Protein AF-A0A0K2REC2-F1 (afdb_monomer)

Radius of gyration: 16.27 Å; Cα contac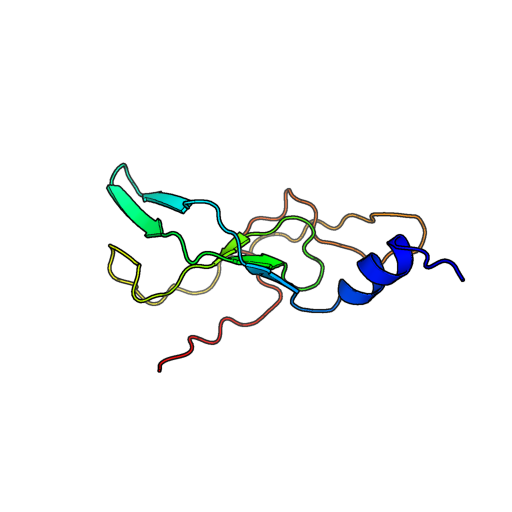ts (8 Å, |Δi|>4): 150; chains: 1; bounding box: 37×41×44 Å

Secondary structure (DSSP, 8-state):
----HHHHHHHTTTS-EEEEE-S-EEEEETTEEEEEES-EEEEE-TTBSS-EEE--GGGBSS------SPP-PPP-EEESSTTPPEEEPTTS-TT--SS-------

Nearest PDB structures (foldseek):
  3djm-assembly5_E  TM=7.168E-01  e=4.831E-01  Cereibacter sphaeroides 2.4.1

Structure (mmCIF, N/CA/C/O backbone):
data_AF-A0A0K2REC2-F1
#
_entry.id   AF-A0A0K2REC2-F1
#
loop_
_atom_site.group_PDB
_atom_site.id
_atom_site.type_symbol
_atom_site.label_atom_id
_atom_site.label_alt_id
_atom_site.label_comp_id
_atom_site.label_asym_id
_atom_site.label_entity_id
_atom_site.label_seq_id
_atom_site.pdbx_PDB_ins_code
_atom_site.Cartn_x
_atom_site.Cartn_y
_atom_site.Cartn_z
_atom_site.occupancy
_atom_site.B_iso_or_equiv
_atom_site.auth_seq_id
_atom_site.auth_comp_id
_atom_site.auth_asym_id
_atom_site.auth_atom_id
_atom_site.pdbx_PDB_model_num
ATOM 1 N N . MET A 1 1 ? 17.083 21.343 -19.011 1.00 80.94 1 MET A N 1
ATOM 2 C CA . MET A 1 1 ? 17.291 19.907 -18.715 1.00 80.94 1 MET A CA 1
ATOM 3 C C . MET A 1 1 ? 15.923 19.258 -18.576 1.00 80.94 1 MET A C 1
ATOM 5 O O . MET A 1 1 ? 15.055 19.882 -17.981 1.00 80.94 1 MET A O 1
ATOM 9 N N . ALA A 1 2 ? 15.705 18.076 -19.154 1.00 92.06 2 ALA A N 1
ATOM 10 C CA . ALA A 1 2 ? 14.431 17.360 -19.072 1.00 92.06 2 ALA A CA 1
ATOM 11 C C . ALA A 1 2 ? 14.667 15.935 -18.558 1.00 92.06 2 ALA A C 1
ATOM 13 O O . ALA A 1 2 ? 15.634 15.290 -18.961 1.00 92.06 2 ALA A O 1
ATOM 14 N N . THR A 1 3 ? 13.781 15.451 -17.687 1.00 95.38 3 THR A N 1
ATOM 15 C CA . THR A 1 3 ? 13.856 14.105 -17.104 1.00 95.38 3 THR A CA 1
ATOM 16 C C . THR A 1 3 ? 12.813 13.205 -17.749 1.00 95.38 3 THR A C 1
ATOM 18 O O . THR A 1 3 ? 11.627 13.532 -17.779 1.00 95.38 3 THR A O 1
ATOM 21 N N . LYS A 1 4 ? 13.232 12.033 -18.235 1.00 91.69 4 LYS A N 1
ATOM 22 C CA . LYS A 1 4 ? 12.305 11.023 -18.752 1.00 91.69 4 LYS A CA 1
ATOM 23 C C . LYS A 1 4 ? 11.676 10.255 -17.585 1.00 91.69 4 LYS A C 1
ATOM 25 O O . LYS A 1 4 ? 12.289 9.330 -17.054 1.00 91.69 4 LYS A O 1
ATOM 30 N N . LEU A 1 5 ? 10.441 10.606 -17.214 1.00 89.25 5 LEU A N 1
ATOM 31 C CA . LEU A 1 5 ? 9.728 10.006 -16.072 1.00 89.25 5 LEU A CA 1
ATOM 32 C C . LEU A 1 5 ? 9.630 8.477 -16.137 1.00 89.25 5 LEU A C 1
ATOM 34 O O . LEU A 1 5 ? 9.723 7.822 -15.106 1.00 89.25 5 LEU A O 1
ATOM 38 N N . SER A 1 6 ? 9.519 7.887 -17.333 1.00 85.44 6 SER A N 1
ATOM 39 C CA . SER A 1 6 ? 9.473 6.425 -17.469 1.00 85.44 6 SER A CA 1
ATOM 40 C C . SER A 1 6 ? 10.730 5.740 -16.924 1.00 85.44 6 SER A C 1
ATOM 42 O O . SER A 1 6 ? 10.636 4.637 -16.404 1.00 85.44 6 SER A O 1
ATOM 44 N N . GLY A 1 7 ? 11.902 6.377 -17.043 1.00 88.12 7 GLY A N 1
ATOM 45 C CA . GLY A 1 7 ? 13.156 5.848 -16.504 1.00 88.12 7 GLY A CA 1
ATOM 46 C C . GLY A 1 7 ? 13.187 5.896 -14.979 1.00 88.12 7 GLY A C 1
ATOM 47 O O . GLY A 1 7 ? 13.579 4.921 -14.353 1.00 88.12 7 GLY A O 1
ATOM 48 N N . VAL A 1 8 ? 12.695 6.990 -14.389 1.00 89.62 8 VAL A N 1
ATOM 49 C CA . VAL A 1 8 ? 12.563 7.137 -12.929 1.00 89.62 8 VAL A CA 1
ATOM 50 C C . VAL A 1 8 ? 11.597 6.093 -12.371 1.00 89.62 8 VAL A C 1
ATOM 52 O O . VAL A 1 8 ? 11.930 5.371 -11.437 1.00 89.62 8 VAL A O 1
ATOM 55 N N . ILE A 1 9 ? 10.419 5.965 -12.988 1.00 85.75 9 ILE A N 1
ATOM 56 C CA . ILE A 1 9 ? 9.393 5.013 -12.559 1.00 85.75 9 ILE A CA 1
ATOM 57 C C . ILE A 1 9 ? 9.935 3.586 -12.652 1.00 85.75 9 ILE A C 1
ATOM 59 O O . ILE A 1 9 ? 9.924 2.885 -11.651 1.00 85.75 9 ILE A O 1
ATOM 63 N N . LEU A 1 10 ? 10.475 3.167 -13.802 1.00 84.94 10 LEU A N 1
ATOM 64 C CA . LEU A 1 10 ? 11.018 1.813 -13.964 1.00 84.94 10 LEU A CA 1
ATOM 65 C C . LEU A 1 10 ? 12.226 1.539 -13.056 1.00 84.94 10 LEU A C 1
ATOM 67 O O . LEU A 1 10 ? 12.391 0.408 -12.609 1.00 84.94 10 LEU A O 1
ATOM 71 N N . GLY A 1 11 ? 13.044 2.551 -12.759 1.00 87.44 11 GLY A N 1
ATOM 72 C CA . GLY A 1 11 ? 14.201 2.419 -11.871 1.00 87.44 11 GLY A CA 1
ATOM 73 C C . GLY A 1 11 ? 13.835 2.029 -10.437 1.00 87.44 11 GLY A C 1
ATOM 74 O O . GLY A 1 11 ? 14.607 1.335 -9.791 1.00 87.44 11 GLY A O 1
ATOM 75 N N . THR A 1 12 ? 12.639 2.398 -9.973 1.00 89.69 12 THR A N 1
ATOM 76 C CA . THR A 1 12 ? 12.162 2.114 -8.605 1.00 89.69 12 THR A CA 1
ATOM 77 C C . THR A 1 12 ? 11.367 0.803 -8.492 1.00 89.69 12 THR A C 1
ATOM 79 O O . THR A 1 12 ? 10.986 0.396 -7.401 1.00 89.69 12 THR A O 1
ATOM 82 N N . PHE A 1 13 ? 11.107 0.091 -9.599 1.00 87.50 13 PHE A N 1
ATOM 83 C CA . PHE A 1 13 ? 10.363 -1.185 -9.589 1.00 87.50 13 PHE A CA 1
ATOM 84 C C . PHE A 1 13 ? 10.988 -2.318 -8.761 1.00 87.50 13 PHE A C 1
ATOM 86 O O . PHE A 1 13 ? 10.226 -3.148 -8.254 1.00 87.50 13 PHE A O 1
ATOM 93 N N . PRO A 1 14 ? 12.325 -2.415 -8.642 1.00 88.56 14 PRO A N 1
ATOM 94 C CA . PRO A 1 14 ? 12.961 -3.386 -7.756 1.00 88.56 14 PRO A CA 1
ATOM 95 C C . PRO A 1 14 ? 12.796 -3.065 -6.264 1.00 88.56 14 PRO A C 1
ATOM 97 O O . PRO A 1 14 ? 13.109 -3.914 -5.434 1.00 88.56 14 PRO A O 1
ATOM 100 N N . GLU A 1 15 ? 12.328 -1.865 -5.917 1.00 91.38 15 GLU A N 1
ATOM 101 C CA . GLU A 1 15 ? 12.259 -1.370 -4.544 1.00 91.38 15 GLU A CA 1
ATOM 102 C C . GLU A 1 15 ? 10.841 -1.482 -3.966 1.00 91.38 15 GLU A C 1
ATOM 104 O O . GLU A 1 15 ? 9.838 -1.471 -4.691 1.00 91.38 15 GLU A O 1
ATOM 109 N N . LEU A 1 16 ? 10.760 -1.552 -2.634 1.00 93.75 16 LEU A N 1
ATOM 110 C CA . LEU A 1 16 ? 9.520 -1.313 -1.903 1.00 93.75 16 LEU A CA 1
ATOM 111 C C . LEU A 1 16 ? 9.207 0.184 -1.973 1.00 93.75 16 LEU A C 1
ATOM 113 O O . LEU A 1 16 ? 9.985 1.010 -1.501 1.00 93.75 16 LEU A O 1
ATOM 117 N N . ARG A 1 17 ? 8.057 0.531 -2.544 1.00 94.69 17 ARG A N 1
ATOM 118 C CA . ARG A 1 17 ? 7.611 1.920 -2.696 1.00 94.69 17 ARG A CA 1
ATOM 119 C C . ARG A 1 17 ? 6.371 2.147 -1.853 1.00 94.69 17 ARG A C 1
ATOM 121 O O . ARG A 1 17 ? 5.519 1.263 -1.759 1.00 94.69 17 ARG A O 1
ATOM 128 N N . TYR A 1 18 ? 6.239 3.338 -1.285 1.00 96.69 18 TYR A N 1
ATOM 129 C CA . TYR A 1 18 ? 5.056 3.715 -0.525 1.00 96.69 18 TYR A CA 1
ATOM 130 C C . TYR A 1 18 ? 4.689 5.180 -0.756 1.00 96.69 18 TYR A C 1
ATOM 132 O O . TYR A 1 18 ? 5.552 5.993 -1.069 1.00 96.69 18 TYR A O 1
ATOM 140 N N . GLU A 1 19 ? 3.407 5.497 -0.585 1.00 97.19 19 GLU A N 1
ATOM 141 C CA . GLU A 1 19 ? 2.874 6.859 -0.643 1.00 97.19 19 GLU A CA 1
ATOM 142 C C . GLU A 1 19 ? 1.784 7.017 0.433 1.00 97.19 19 GLU A C 1
ATOM 144 O O . GLU A 1 19 ? 0.778 6.297 0.384 1.00 97.19 19 GLU A O 1
ATOM 149 N N . PRO A 1 20 ? 1.950 7.913 1.425 1.00 97.62 20 PRO A N 1
ATOM 150 C CA . PRO A 1 20 ? 0.878 8.263 2.354 1.00 97.62 20 PRO A CA 1
ATOM 151 C C . PRO A 1 20 ? -0.339 8.820 1.607 1.00 97.62 20 PRO A C 1
ATOM 153 O O . PRO A 1 20 ? -0.201 9.526 0.612 1.00 97.62 20 PRO A O 1
ATOM 156 N N . THR A 1 21 ? -1.553 8.550 2.087 1.00 96.62 21 THR A N 1
ATOM 157 C CA . THR A 1 21 ? -2.766 9.089 1.461 1.00 96.62 21 THR A CA 1
ATOM 158 C C . THR A 1 21 ? -3.622 9.872 2.445 1.00 96.62 21 THR A C 1
ATOM 160 O O . THR A 1 21 ? -3.908 9.409 3.539 1.00 96.62 21 THR A O 1
ATOM 163 N N . ALA A 1 22 ? -4.102 11.046 2.023 1.00 95.19 22 ALA A N 1
ATOM 164 C CA . ALA A 1 22 ? -5.066 11.847 2.786 1.00 95.19 22 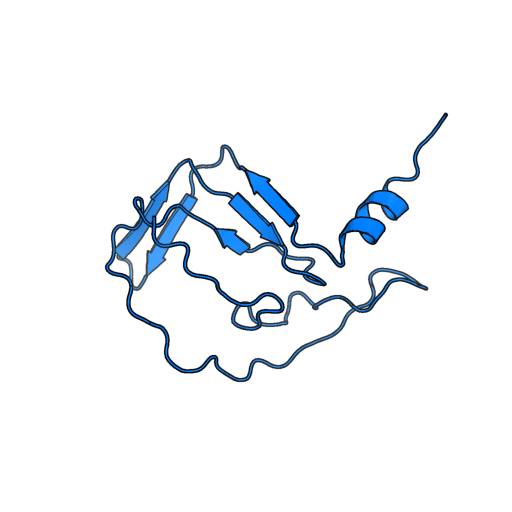ALA A CA 1
ATOM 165 C C . ALA A 1 22 ? -6.508 11.297 2.714 1.00 95.19 22 ALA A C 1
ATOM 167 O O . ALA A 1 22 ? -7.439 11.882 3.267 1.00 95.19 22 ALA A O 1
ATOM 168 N N . LYS A 1 23 ? -6.730 10.205 1.970 1.00 96.81 23 LYS A N 1
ATOM 169 C CA . LYS A 1 23 ? -8.044 9.571 1.843 1.00 96.81 23 LYS A CA 1
ATOM 170 C C . LYS A 1 23 ? -8.396 8.846 3.141 1.00 96.81 23 LYS A C 1
ATOM 172 O O . LYS A 1 23 ? -7.572 8.124 3.689 1.00 96.81 23 LYS A O 1
ATOM 177 N N . ARG A 1 24 ? -9.660 8.951 3.559 1.00 97.38 24 ARG A N 1
ATOM 178 C CA . ARG A 1 24 ? -10.222 8.070 4.587 1.00 97.38 24 ARG A CA 1
ATOM 179 C C . ARG A 1 24 ? -10.381 6.665 4.023 1.00 97.38 24 ARG A C 1
ATOM 181 O O . ARG A 1 24 ? -11.070 6.486 3.019 1.00 97.38 24 ARG A O 1
ATOM 188 N N . ILE A 1 25 ? -9.764 5.687 4.672 1.00 97.62 25 ILE A N 1
ATOM 189 C CA . ILE A 1 25 ? -9.822 4.281 4.283 1.00 97.62 25 ILE A CA 1
ATOM 190 C C . ILE A 1 25 ? -10.677 3.531 5.291 1.00 97.62 25 ILE A C 1
ATOM 192 O O . ILE A 1 25 ? -10.388 3.536 6.485 1.00 97.62 25 ILE A O 1
ATOM 196 N N . ARG A 1 26 ? -11.716 2.858 4.790 1.00 97.56 26 ARG A N 1
ATOM 197 C CA . ARG A 1 26 ? -12.560 1.960 5.575 1.00 97.56 26 ARG A CA 1
ATOM 198 C C . ARG A 1 26 ? -12.506 0.562 4.977 1.00 97.56 26 ARG A C 1
ATOM 200 O O . ARG A 1 26 ? -12.766 0.402 3.787 1.00 97.56 26 ARG A O 1
ATOM 207 N N . ALA A 1 27 ? -12.204 -0.434 5.804 1.00 96.12 27 ALA A N 1
ATOM 208 C CA . ALA A 1 27 ? -12.245 -1.840 5.417 1.00 96.12 27 ALA A CA 1
ATOM 209 C C . ALA A 1 27 ? -13.256 -2.597 6.279 1.00 96.12 27 ALA A C 1
ATOM 211 O O . ALA A 1 27 ? -13.364 -2.363 7.485 1.00 96.12 27 ALA A O 1
ATOM 212 N N . THR A 1 28 ? -13.985 -3.519 5.653 1.00 97.19 28 THR A N 1
ATOM 213 C CA . THR A 1 28 ? -14.998 -4.345 6.312 1.00 97.19 28 THR A CA 1
ATOM 214 C C . THR A 1 28 ? -14.729 -5.824 6.085 1.00 97.19 28 THR A C 1
ATOM 216 O O . THR A 1 28 ? -14.424 -6.223 4.962 1.00 97.19 28 THR A O 1
ATOM 219 N N . LEU A 1 29 ? -14.929 -6.640 7.116 1.00 94.69 29 LEU A N 1
ATOM 220 C CA . LEU A 1 29 ? -14.872 -8.096 7.049 1.00 94.69 29 LEU A CA 1
ATOM 221 C C . LEU A 1 29 ? -16.187 -8.671 7.582 1.00 94.69 29 LEU A C 1
ATOM 223 O O . LEU A 1 29 ? -16.579 -8.384 8.710 1.00 94.69 29 LEU A O 1
ATOM 227 N N . GLY A 1 30 ? -16.897 -9.447 6.757 1.00 94.38 30 GLY A N 1
ATOM 228 C CA . GLY A 1 30 ? -18.200 -10.008 7.139 1.00 94.38 30 GLY A CA 1
ATOM 229 C C . GLY A 1 30 ? -19.242 -8.948 7.528 1.00 94.38 30 GLY A C 1
ATOM 230 O O . GLY A 1 30 ? -20.062 -9.195 8.401 1.00 94.38 30 GLY A O 1
ATOM 231 N N . GLY A 1 31 ? -19.172 -7.750 6.935 1.00 95.31 31 GLY A N 1
ATOM 232 C CA . GLY A 1 31 ? -20.043 -6.614 7.266 1.00 95.31 31 GLY A CA 1
ATOM 233 C C . GLY A 1 31 ? -19.589 -5.767 8.462 1.00 95.31 31 GLY A C 1
ATOM 234 O O . GLY A 1 31 ? -20.105 -4.668 8.644 1.00 95.31 31 GLY A O 1
ATOM 235 N N . ASN A 1 32 ? -18.590 -6.209 9.230 1.00 96.00 32 ASN A N 1
ATOM 236 C CA . ASN A 1 32 ? -18.046 -5.453 10.358 1.00 96.00 32 ASN A CA 1
ATOM 237 C C . ASN A 1 32 ? -16.877 -4.577 9.914 1.00 96.00 32 ASN A C 1
ATOM 239 O O . ASN A 1 32 ? -15.971 -5.055 9.231 1.00 96.00 32 ASN A O 1
ATOM 243 N N . THR A 1 33 ? -16.865 -3.307 10.318 1.00 97.56 33 THR A N 1
ATOM 244 C CA . THR A 1 33 ? -15.720 -2.419 10.080 1.00 97.56 33 THR A CA 1
ATOM 245 C C . THR A 1 33 ? -14.534 -2.875 10.920 1.00 97.56 33 THR A C 1
ATOM 247 O O . THR A 1 33 ? -14.618 -2.902 12.143 1.00 97.56 33 THR A O 1
ATOM 250 N N . VAL A 1 34 ? -13.429 -3.210 10.257 1.00 97.38 34 VAL A N 1
ATOM 251 C CA . VAL A 1 34 ? -12.174 -3.643 10.896 1.00 97.38 34 VAL A CA 1
ATOM 252 C C . VAL A 1 34 ? -11.077 -2.581 10.805 1.00 97.38 34 VAL A C 1
ATOM 254 O O . VAL A 1 34 ? -10.093 -2.650 11.533 1.00 97.38 34 VAL A O 1
ATOM 257 N N . VAL A 1 35 ? -11.259 -1.586 9.933 1.00 97.56 35 VAL A N 1
ATOM 258 C CA . VAL A 1 35 ? -10.371 -0.431 9.750 1.00 97.56 35 VAL A CA 1
ATOM 259 C C . VAL A 1 35 ? -11.222 0.787 9.429 1.00 97.56 35 VAL A C 1
ATOM 261 O O . VAL A 1 35 ? -12.099 0.701 8.567 1.00 97.56 35 VAL A O 1
ATOM 264 N N . ASP A 1 36 ? -10.921 1.924 10.050 1.00 97.50 36 ASP A N 1
ATOM 265 C CA . ASP A 1 36 ? -11.430 3.235 9.647 1.00 97.50 36 ASP A CA 1
ATOM 266 C C . ASP A 1 36 ? -10.404 4.326 9.995 1.00 97.50 36 ASP A C 1
ATOM 268 O O . ASP A 1 36 ? -10.332 4.766 11.139 1.00 97.50 36 ASP A O 1
ATOM 272 N N . THR A 1 37 ? -9.574 4.721 9.027 1.00 97.69 37 THR A N 1
ATOM 273 C CA . THR A 1 37 ? -8.350 5.506 9.271 1.00 97.69 37 THR A CA 1
ATOM 274 C C . THR A 1 37 ? -8.156 6.647 8.269 1.00 97.69 37 THR A C 1
ATOM 276 O O . THR A 1 37 ? -8.626 6.583 7.130 1.00 97.69 37 THR A O 1
ATOM 279 N N . LEU A 1 38 ? -7.433 7.688 8.693 1.00 97.62 38 LEU A N 1
ATOM 280 C CA . LEU A 1 38 ? -6.878 8.752 7.842 1.00 97.62 38 LEU A CA 1
ATOM 281 C C . LEU A 1 38 ? -5.354 8.631 7.657 1.00 97.62 38 LEU A C 1
ATOM 283 O O . LEU A 1 38 ? -4.758 9.443 6.957 1.00 97.62 38 LEU A O 1
ATOM 287 N N . HIS A 1 39 ? -4.724 7.634 8.275 1.00 97.25 39 HIS A N 1
ATOM 288 C CA . HIS A 1 39 ? -3.273 7.461 8.337 1.00 97.25 39 HIS A CA 1
ATOM 289 C C . HIS A 1 39 ? -2.829 6.250 7.509 1.00 97.25 39 HIS A C 1
ATOM 291 O O . HIS A 1 39 ? -1.998 5.459 7.939 1.00 97.25 39 HIS A O 1
ATOM 297 N N . ALA A 1 40 ? -3.427 6.063 6.331 1.00 97.75 40 ALA A N 1
ATOM 298 C CA . ALA A 1 40 ? -3.123 4.935 5.457 1.00 97.75 40 ALA A CA 1
ATOM 299 C C . ALA A 1 40 ? -1.986 5.242 4.471 1.00 97.75 40 ALA A C 1
ATOM 301 O O . ALA A 1 40 ? -1.745 6.391 4.086 1.00 97.75 40 ALA A O 1
ATOM 302 N N . TRP A 1 41 ? -1.357 4.176 3.977 1.00 98.12 41 TRP A N 1
ATOM 303 C CA . TRP A 1 41 ? -0.366 4.216 2.903 1.00 98.12 41 TRP A CA 1
ATOM 304 C C . TRP A 1 41 ? -0.791 3.321 1.745 1.00 98.12 41 TRP A C 1
ATOM 306 O O . TRP A 1 41 ? -1.338 2.239 1.952 1.00 98.12 41 TRP A O 1
ATOM 316 N N . LEU A 1 42 ? -0.495 3.746 0.520 1.00 97.19 42 LEU A N 1
ATOM 317 C CA . LEU A 1 42 ? -0.409 2.848 -0.626 1.00 97.19 42 LEU A CA 1
ATOM 318 C C . LEU A 1 42 ? 0.989 2.236 -0.640 1.00 97.19 42 LEU A C 1
ATOM 320 O O . LEU A 1 42 ? 1.971 2.969 -0.564 1.00 97.19 42 LEU A O 1
ATOM 324 N N . VAL A 1 43 ? 1.078 0.914 -0.743 1.00 96.00 43 VAL A N 1
ATOM 325 C CA . VAL A 1 43 ? 2.344 0.175 -0.745 1.00 96.00 43 VAL A CA 1
ATOM 326 C C . VAL A 1 43 ? 2.439 -0.683 -1.998 1.00 96.00 43 VAL A C 1
ATOM 328 O O . VAL A 1 43 ? 1.529 -1.449 -2.319 1.00 96.00 43 VAL A O 1
ATOM 331 N N . TRP A 1 44 ? 3.568 -0.574 -2.690 1.00 94.19 44 TRP A N 1
ATOM 332 C CA . TRP A 1 44 ? 3.941 -1.425 -3.807 1.00 94.19 44 TRP A CA 1
ATOM 333 C C . TRP A 1 44 ? 5.193 -2.201 -3.438 1.00 94.19 44 TRP A C 1
ATOM 335 O O . TRP A 1 44 ? 6.287 -1.642 -3.373 1.00 94.19 44 TRP A O 1
ATOM 345 N N . GLU A 1 45 ? 5.036 -3.501 -3.242 1.00 94.06 45 GLU A N 1
ATOM 346 C CA . GLU A 1 45 ? 6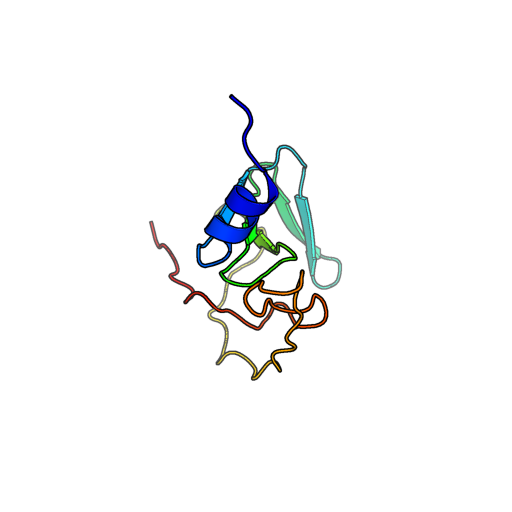.183 -4.392 -3.148 1.00 94.06 45 GLU A CA 1
ATOM 347 C C . GLU A 1 45 ? 6.954 -4.465 -4.485 1.00 94.06 45 GLU A C 1
ATOM 349 O O . GLU A 1 45 ? 6.396 -4.118 -5.540 1.00 94.06 45 GLU A O 1
ATOM 354 N N . PRO A 1 46 ? 8.215 -4.938 -4.477 1.00 92.56 46 PRO A N 1
ATOM 355 C CA . PRO A 1 46 ? 8.989 -5.147 -5.692 1.00 92.56 46 PRO A CA 1
ATOM 356 C C . PRO A 1 46 ? 8.194 -5.870 -6.784 1.00 92.56 46 PRO A C 1
ATOM 358 O O . PRO A 1 46 ? 7.445 -6.814 -6.530 1.00 92.56 46 PRO A O 1
ATOM 361 N N . LYS A 1 47 ? 8.350 -5.420 -8.034 1.00 90.00 47 LYS A N 1
ATOM 362 C CA . LYS A 1 47 ? 7.629 -5.921 -9.224 1.00 90.00 47 LYS A CA 1
ATOM 363 C C . LYS A 1 47 ? 6.116 -5.656 -9.237 1.00 90.00 47 LYS A C 1
ATOM 365 O O . LYS A 1 47 ? 5.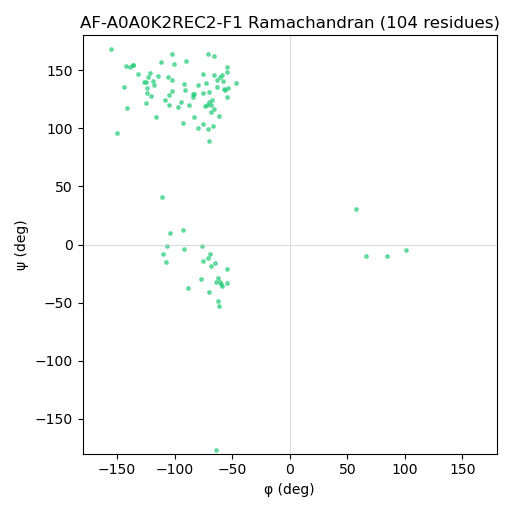492 -5.890 -10.273 1.00 90.00 47 LYS A O 1
ATOM 370 N N . ARG A 1 48 ? 5.489 -5.192 -8.150 1.00 91.19 48 ARG A N 1
ATOM 371 C CA . ARG A 1 48 ? 4.035 -5.002 -8.092 1.00 91.19 48 ARG A CA 1
ATOM 372 C C . ARG A 1 48 ? 3.624 -3.652 -8.685 1.00 91.19 48 ARG A C 1
ATOM 374 O O . ARG A 1 48 ? 4.107 -2.596 -8.283 1.00 91.19 48 ARG A O 1
ATOM 381 N N . ILE A 1 49 ? 2.693 -3.680 -9.640 1.00 89.06 49 ILE A N 1
ATOM 382 C CA . ILE A 1 49 ? 2.152 -2.466 -10.282 1.00 89.06 49 ILE A CA 1
ATOM 383 C C . ILE A 1 49 ? 0.952 -1.913 -9.503 1.00 89.06 49 ILE A C 1
ATOM 385 O O . ILE A 1 49 ? 0.792 -0.701 -9.381 1.00 89.06 49 ILE A O 1
ATOM 389 N N . THR A 1 50 ? 0.116 -2.802 -8.962 1.00 90.19 50 THR A N 1
ATOM 390 C CA . THR A 1 50 ? -1.097 -2.433 -8.214 1.00 90.19 50 THR A CA 1
ATOM 391 C C . THR A 1 50 ? -0.794 -2.379 -6.716 1.00 90.19 50 THR A C 1
ATOM 393 O O . THR A 1 50 ? -0.346 -3.394 -6.183 1.00 90.19 50 THR A O 1
ATOM 396 N N . PRO A 1 51 ? -1.026 -1.250 -6.027 1.00 93.38 51 PRO A N 1
ATOM 397 C CA . PRO A 1 51 ? -0.730 -1.148 -4.605 1.00 93.38 51 PRO A CA 1
ATOM 398 C C . PRO A 1 51 ? -1.692 -1.968 -3.748 1.00 93.38 51 PRO A C 1
ATOM 400 O O . PRO A 1 51 ? -2.798 -2.309 -4.172 1.00 93.38 51 PRO A O 1
ATOM 403 N N . ILE A 1 52 ? -1.287 -2.181 -2.501 1.00 93.00 52 ILE A N 1
ATOM 404 C CA . ILE A 1 52 ? -2.165 -2.540 -1.386 1.00 93.00 52 ILE A CA 1
ATOM 405 C C . ILE A 1 52 ? -2.221 -1.388 -0.382 1.00 93.00 52 ILE A C 1
ATOM 407 O O . ILE A 1 52 ? -1.308 -0.565 -0.326 1.00 93.00 52 ILE A O 1
ATOM 411 N N . TYR A 1 53 ? -3.286 -1.328 0.415 1.00 95.31 53 TYR A N 1
ATOM 412 C CA . TYR A 1 53 ? -3.345 -0.408 1.547 1.00 95.31 53 TYR A CA 1
ATOM 413 C C . TYR A 1 53 ? -2.630 -1.011 2.755 1.00 95.31 53 TYR A C 1
ATOM 415 O O . TYR A 1 53 ? -2.933 -2.135 3.153 1.00 95.31 53 TYR A O 1
ATO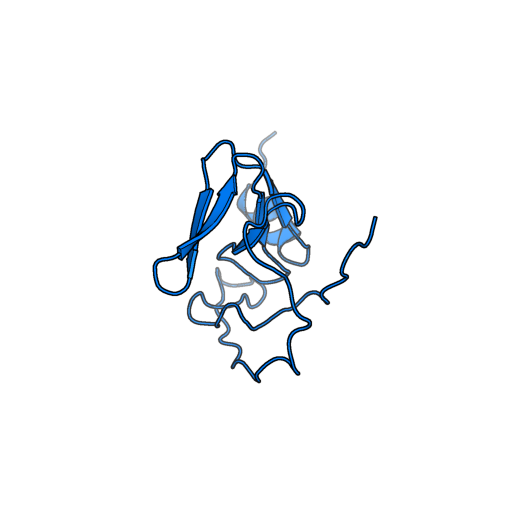M 423 N N . ALA A 1 54 ? -1.728 -0.241 3.355 1.00 95.25 54 ALA A N 1
ATOM 424 C CA . ALA A 1 54 ? -1.200 -0.489 4.689 1.00 95.25 54 ALA A CA 1
ATOM 425 C C . ALA A 1 54 ? -1.811 0.517 5.668 1.00 95.25 54 ALA A C 1
ATOM 427 O O . ALA A 1 54 ? -2.057 1.672 5.309 1.00 95.25 54 ALA A O 1
ATOM 428 N N . VAL A 1 55 ? -2.063 0.073 6.897 1.00 95.88 55 VAL A N 1
ATOM 429 C CA . VAL A 1 55 ? -2.656 0.887 7.963 1.00 95.88 55 VAL A CA 1
ATOM 430 C C . VAL A 1 55 ? -1.913 0.654 9.277 1.00 95.88 55 VAL A C 1
ATOM 432 O O . VAL A 1 55 ? -1.320 -0.417 9.444 1.00 95.88 55 VAL A O 1
ATOM 435 N N . PRO A 1 56 ? -1.926 1.616 10.215 1.00 95.06 56 PRO A N 1
ATOM 436 C CA . PRO A 1 56 ? -1.307 1.424 11.517 1.00 95.06 56 PRO A CA 1
ATOM 437 C C . PRO A 1 56 ? -2.005 0.297 12.279 1.00 95.06 56 PRO A C 1
ATOM 439 O O . PRO A 1 56 ? -3.232 0.262 12.355 1.00 95.06 56 PRO A O 1
ATOM 442 N N . GLN A 1 57 ? -1.230 -0.590 12.906 1.00 93.81 57 GLN A N 1
ATOM 443 C CA . GLN A 1 57 ? -1.787 -1.678 13.716 1.00 93.81 57 GLN A CA 1
ATOM 444 C C . GLN A 1 57 ? -2.665 -1.158 14.867 1.00 93.81 57 GLN A C 1
ATOM 446 O O . GLN A 1 57 ? -3.684 -1.766 15.178 1.00 93.81 57 GLN A O 1
ATOM 451 N N . ALA A 1 58 ? -2.304 -0.017 15.465 1.00 94.50 58 ALA A N 1
ATOM 452 C CA . ALA A 1 58 ? -3.066 0.618 16.543 1.00 94.50 58 ALA A CA 1
ATOM 453 C C . ALA A 1 58 ? -4.461 1.116 16.113 1.00 94.50 58 ALA A C 1
ATOM 455 O O . ALA A 1 58 ? -5.296 1.399 16.966 1.00 94.50 58 ALA A O 1
ATOM 456 N N . GLU A 1 59 ? -4.719 1.223 14.807 1.00 95.88 59 GLU A N 1
ATOM 457 C CA . GLU A 1 59 ? -5.998 1.681 14.247 1.00 95.88 59 GLU A CA 1
ATOM 458 C C . GLU A 1 59 ? -6.850 0.531 13.692 1.00 95.88 59 GLU A C 1
ATOM 460 O O . GLU A 1 59 ? -7.875 0.751 13.041 1.00 95.88 59 GLU A O 1
ATOM 465 N N . LEU A 1 60 ? -6.442 -0.711 13.960 1.00 95.81 60 LEU A N 1
ATOM 466 C CA . LEU A 1 60 ? -7.265 -1.883 13.710 1.00 95.81 60 LEU A CA 1
ATOM 467 C C . LEU A 1 60 ? -8.354 -1.989 14.778 1.00 95.81 60 LEU A C 1
ATOM 469 O O . LEU A 1 60 ? -8.087 -1.962 15.976 1.00 95.81 60 LEU A O 1
ATOM 473 N N . LEU A 1 61 ? -9.593 -2.179 14.329 1.00 96.06 61 LEU A N 1
ATOM 474 C CA . LEU A 1 61 ? -10.765 -2.395 15.187 1.00 96.06 61 LEU A CA 1
ATOM 475 C C . LEU A 1 61 ? -11.036 -3.890 15.429 1.00 96.06 61 LEU A C 1
ATOM 477 O O . LEU A 1 61 ? -12.114 -4.269 15.881 1.00 96.06 61 LEU A O 1
ATOM 481 N N . ALA A 1 62 ? -10.074 -4.745 15.084 1.00 92.19 62 ALA A N 1
ATOM 482 C CA . ALA A 1 62 ? -10.144 -6.191 15.218 1.00 92.19 62 ALA A CA 1
ATOM 483 C C . ALA A 1 62 ? -8.812 -6.746 15.733 1.00 92.19 62 ALA A C 1
ATOM 485 O O . ALA A 1 62 ? -7.747 -6.181 15.481 1.00 92.19 62 ALA A O 1
ATOM 486 N N . GLU A 1 63 ? -8.874 -7.882 16.423 1.00 90.19 63 GLU A N 1
ATOM 487 C CA . GLU A 1 63 ? -7.680 -8.582 16.890 1.00 90.19 63 GLU A CA 1
ATOM 488 C C . GLU A 1 63 ? -6.904 -9.197 15.722 1.00 90.19 63 GLU A C 1
ATOM 490 O O . GLU A 1 63 ? -7.458 -9.931 14.897 1.00 90.19 63 GLU A O 1
ATOM 495 N N . LEU A 1 64 ? -5.593 -8.952 15.688 1.00 89.19 64 LEU A N 1
ATOM 496 C CA . LEU A 1 64 ? -4.689 -9.658 14.791 1.00 89.19 64 LEU A CA 1
ATOM 497 C C . LEU A 1 64 ? -4.344 -11.033 15.357 1.00 89.19 64 LEU A C 1
ATOM 499 O O . LEU A 1 64 ? -4.012 -11.183 16.532 1.00 89.19 64 LEU A O 1
ATOM 503 N N . ARG A 1 65 ? -4.346 -12.034 14.482 1.00 86.62 65 ARG A N 1
ATOM 504 C CA . ARG A 1 65 ? -3.801 -13.363 14.762 1.00 86.62 65 ARG A CA 1
ATOM 505 C C . ARG A 1 65 ? -2.713 -13.667 13.753 1.00 86.62 65 ARG A C 1
ATOM 507 O O . ARG A 1 65 ? -2.800 -13.232 12.605 1.00 86.62 65 ARG A O 1
ATOM 514 N N . ALA A 1 66 ? -1.707 -14.423 14.182 1.00 82.31 66 ALA A N 1
ATOM 515 C CA . ALA A 1 66 ? -0.687 -14.915 13.271 1.00 82.31 66 ALA A CA 1
ATOM 516 C C . ALA A 1 66 ? -1.363 -15.671 12.120 1.00 82.31 66 ALA A C 1
ATOM 518 O O . ALA A 1 66 ? -2.183 -16.566 12.347 1.00 82.31 66 ALA A O 1
ATOM 519 N N . ALA A 1 67 ? -1.038 -15.279 10.890 1.00 78.06 67 ALA A N 1
ATOM 520 C CA . ALA A 1 67 ? -1.473 -16.022 9.725 1.00 78.06 67 ALA A CA 1
ATOM 521 C C . ALA A 1 67 ? -0.803 -17.404 9.731 1.00 78.06 67 ALA A C 1
ATOM 523 O O . ALA A 1 67 ? 0.343 -17.555 10.160 1.00 78.06 67 ALA A O 1
ATOM 524 N N . GLY A 1 68 ? -1.527 -18.413 9.244 1.00 77.62 68 GLY A N 1
ATOM 525 C CA . GLY A 1 68 ? -0.926 -19.699 8.902 1.00 77.62 68 GLY A CA 1
ATOM 526 C C . GLY A 1 68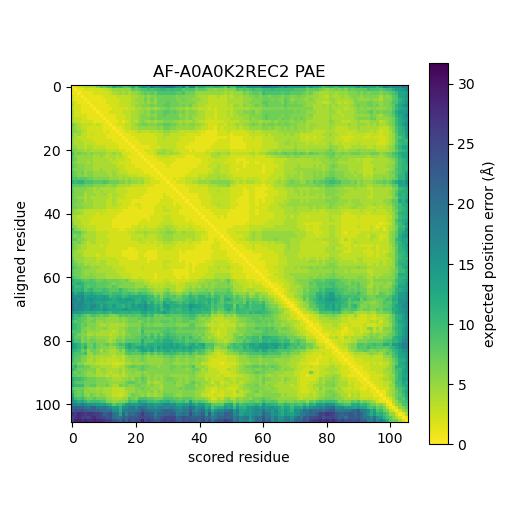 ? 0.083 -19.563 7.750 1.00 77.62 68 GLY A C 1
ATOM 527 O O . GLY A 1 68 ? 0.330 -18.454 7.266 1.00 77.62 68 GLY A O 1
ATOM 528 N N . PRO A 1 69 ? 0.664 -20.679 7.276 1.00 75.69 69 PRO A N 1
ATOM 529 C CA . PRO A 1 69 ? 1.554 -20.646 6.122 1.00 75.69 69 PRO A CA 1
ATOM 530 C C . PRO A 1 69 ? 0.869 -19.955 4.938 1.00 75.69 69 PRO A C 1
ATOM 532 O O . PRO A 1 69 ? -0.307 -20.205 4.658 1.00 75.69 69 PRO A O 1
ATOM 535 N N . ALA A 1 70 ? 1.606 -19.067 4.268 1.00 73.25 70 ALA A N 1
ATOM 536 C CA . ALA A 1 70 ? 1.095 -18.359 3.104 1.00 73.25 70 ALA A CA 1
ATOM 537 C C . ALA A 1 70 ? 0.629 -19.375 2.054 1.00 73.25 70 ALA A C 1
ATOM 539 O O . ALA A 1 70 ? 1.340 -20.336 1.752 1.00 73.25 70 ALA A O 1
ATOM 540 N N . ALA A 1 71 ? -0.570 -19.161 1.513 1.00 74.62 71 ALA A N 1
ATOM 541 C CA . ALA A 1 71 ? -1.061 -19.971 0.411 1.00 74.62 71 ALA A CA 1
ATOM 542 C C . ALA A 1 71 ? -0.114 -19.836 -0.788 1.00 74.62 71 ALA A C 1
ATOM 544 O O . ALA A 1 71 ? 0.412 -18.751 -1.053 1.00 74.62 71 ALA A O 1
ATOM 545 N N . ASP A 1 72 ? 0.077 -20.927 -1.528 1.00 83.00 72 ASP A N 1
ATOM 546 C CA . ASP A 1 72 ? 0.791 -20.862 -2.797 1.00 83.00 72 ASP A CA 1
ATOM 547 C C . ASP A 1 72 ? -0.087 -20.131 -3.821 1.00 83.00 72 ASP A C 1
ATOM 549 O O . ASP A 1 72 ? -1.063 -20.671 -4.345 1.00 83.00 72 ASP A O 1
ATOM 553 N N . VAL A 1 73 ? 0.204 -18.846 -4.024 1.00 86.00 73 VAL A N 1
ATOM 554 C CA . VAL A 1 73 ? -0.511 -17.981 -4.964 1.00 86.00 73 VAL A CA 1
ATOM 555 C C . VAL A 1 73 ? 0.289 -17.927 -6.268 1.00 86.00 73 VAL A C 1
ATOM 557 O O . VAL A 1 73 ? 1.411 -17.407 -6.251 1.00 86.00 73 VAL A O 1
ATOM 560 N N . PRO A 1 74 ? -0.275 -18.390 -7.403 1.00 88.94 74 PRO A N 1
ATOM 561 C CA . PRO A 1 74 ? 0.410 -18.362 -8.688 1.00 88.94 74 PRO A CA 1
ATOM 562 C C . PRO A 1 74 ? 0.851 -16.951 -9.079 1.00 88.94 74 PRO A C 1
ATOM 564 O O . PRO A 1 74 ? 0.076 -15.993 -9.015 1.00 88.94 74 PRO A O 1
ATOM 567 N N . GLU A 1 75 ? 2.099 -16.835 -9.525 1.00 88.94 75 GLU A N 1
ATOM 568 C CA . GLU A 1 75 ? 2.644 -15.591 -10.053 1.00 88.94 75 GLU A CA 1
ATOM 569 C C . GLU A 1 75 ? 2.348 -15.478 -11.550 1.00 88.94 75 GLU A C 1
ATOM 571 O O . GLU A 1 75 ? 2.789 -16.304 -12.350 1.00 88.94 75 GLU A O 1
ATOM 576 N N . LEU A 1 76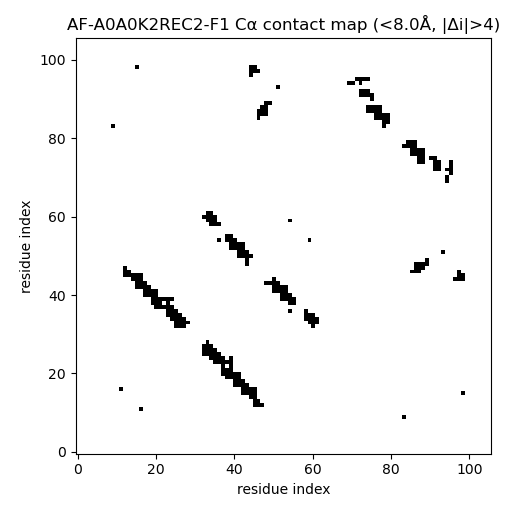 ? 1.626 -14.427 -11.938 1.00 89.06 76 LEU A N 1
ATOM 577 C CA . LEU A 1 76 ? 1.386 -14.099 -13.337 1.00 89.06 76 LEU A CA 1
ATOM 578 C C . LEU A 1 76 ? 2.262 -12.906 -13.716 1.00 89.06 76 LEU A C 1
ATOM 580 O O . LEU A 1 76 ? 2.164 -11.834 -13.123 1.00 89.06 76 LEU A O 1
ATOM 584 N N . GLY A 1 77 ? 3.141 -13.098 -14.696 1.00 89.19 77 GLY A N 1
ATOM 585 C CA . GLY A 1 77 ? 4.068 -12.068 -15.155 1.00 89.19 77 GLY A CA 1
ATOM 586 C C . GLY A 1 77 ? 3.507 -11.235 -16.307 1.00 89.19 77 GLY A C 1
ATOM 587 O O . GLY A 1 77 ? 2.969 -11.784 -17.266 1.00 89.19 77 GLY A O 1
ATOM 588 N N . VAL A 1 78 ? 3.712 -9.919 -16.262 1.00 89.69 78 VAL A N 1
ATOM 589 C CA . VAL A 1 78 ? 3.440 -8.997 -17.376 1.00 89.69 78 VAL A CA 1
ATOM 590 C C . VAL A 1 78 ? 4.632 -8.067 -17.603 1.00 89.69 78 VAL A C 1
ATOM 592 O O . VAL A 1 78 ? 5.332 -7.691 -16.664 1.00 89.69 78 VAL A O 1
ATOM 595 N N . ARG A 1 79 ? 4.890 -7.685 -18.857 1.00 87.94 79 ARG A N 1
ATOM 596 C CA . ARG A 1 79 ? 5.875 -6.646 -19.193 1.00 87.94 79 ARG A CA 1
ATOM 597 C C . ARG A 1 79 ? 5.150 -5.352 -19.520 1.00 87.94 79 ARG A C 1
ATOM 599 O O . ARG A 1 79 ? 4.209 -5.359 -20.306 1.00 87.94 79 ARG A O 1
ATOM 606 N N . LEU A 1 80 ? 5.614 -4.253 -18.936 1.00 81.88 80 LEU A N 1
ATOM 607 C CA . LEU A 1 80 ? 5.046 -2.927 -19.177 1.00 81.88 80 LEU A CA 1
ATOM 608 C C . LEU A 1 80 ? 5.485 -2.342 -20.522 1.00 81.88 80 LEU A C 1
ATOM 610 O O . LEU A 1 80 ? 4.746 -1.572 -21.128 1.00 81.88 80 LEU A O 1
ATOM 614 N N . SER A 1 81 ? 6.681 -2.697 -20.997 1.00 80.19 81 SER A N 1
ATOM 615 C CA . SER A 1 81 ? 7.197 -2.278 -22.299 1.00 80.19 81 SER A CA 1
ATOM 616 C C . SER A 1 81 ? 8.247 -3.252 -22.841 1.00 80.19 81 SER A C 1
ATOM 618 O O . SER A 1 81 ? 8.749 -4.133 -22.134 1.00 80.19 81 SER A O 1
ATOM 620 N N . ALA A 1 82 ? 8.605 -3.091 -24.118 1.00 78.50 82 ALA A N 1
ATOM 621 C CA . ALA A 1 82 ? 9.745 -3.788 -24.700 1.00 78.50 82 ALA A CA 1
ATOM 622 C C . ALA A 1 82 ? 11.031 -3.379 -23.953 1.00 78.50 82 ALA A C 1
ATOM 624 O O . ALA A 1 82 ? 11.466 -2.233 -24.036 1.00 78.50 82 ALA A O 1
ATOM 625 N N . GLY A 1 83 ? 11.603 -4.314 -23.188 1.00 77.94 83 GLY A N 1
ATOM 626 C CA . GLY A 1 83 ? 12.817 -4.108 -22.388 1.00 77.94 83 GLY A CA 1
ATOM 627 C C . GLY A 1 83 ? 12.594 -3.866 -20.890 1.00 77.94 83 GLY A C 1
ATOM 628 O O . GLY A 1 83 ? 13.572 -3.811 -20.151 1.00 77.94 83 GLY A O 1
ATOM 629 N N . SER A 1 84 ? 11.349 -3.762 -20.405 1.00 79.50 84 SER A N 1
ATOM 630 C CA . SER A 1 84 ? 11.089 -3.672 -18.959 1.00 79.50 84 SER A CA 1
ATOM 631 C C . SER A 1 84 ? 11.249 -5.036 -18.266 1.00 79.50 84 SER A C 1
ATOM 633 O O . SER A 1 84 ? 10.842 -6.048 -18.853 1.00 79.50 84 SER A O 1
ATOM 635 N N . PRO A 1 85 ? 11.717 -5.086 -17.003 1.00 81.56 85 PRO A N 1
ATOM 636 C CA . PRO A 1 85 ? 11.630 -6.290 -16.178 1.00 81.56 85 PRO A CA 1
ATOM 637 C C . PRO A 1 85 ? 10.193 -6.823 -16.073 1.00 81.56 85 PRO A C 1
ATOM 639 O O . PRO A 1 85 ? 9.221 -6.067 -16.169 1.00 81.56 85 PRO A O 1
ATOM 642 N N . THR A 1 86 ? 10.048 -8.132 -15.856 1.00 88.62 86 THR A N 1
ATOM 643 C CA . THR A 1 86 ? 8.734 -8.749 -15.630 1.00 88.62 86 THR A CA 1
ATOM 644 C C . THR A 1 86 ? 8.149 -8.269 -14.300 1.00 88.62 86 THR A C 1
ATOM 646 O O . THR A 1 86 ? 8.767 -8.420 -13.246 1.00 88.62 86 THR A O 1
ATOM 649 N N . SER A 1 87 ? 6.944 -7.711 -14.364 1.00 89.75 87 SER A N 1
ATOM 650 C CA . SER A 1 87 ? 6.148 -7.238 -13.231 1.00 89.75 87 SER A CA 1
ATOM 651 C C . SER A 1 87 ? 5.040 -8.231 -12.881 1.00 89.75 87 SER A C 1
ATOM 653 O O . SER A 1 87 ? 4.699 -9.090 -13.694 1.00 89.75 87 SER A O 1
ATOM 655 N N . LEU A 1 88 ? 4.456 -8.099 -11.690 1.00 90.50 88 LEU A N 1
ATOM 656 C CA . LEU A 1 88 ? 3.273 -8.858 -11.296 1.00 90.50 88 LEU A CA 1
ATOM 657 C C . LEU A 1 88 ? 2.047 -8.308 -12.024 1.00 90.50 88 LEU A C 1
ATOM 659 O O . LEU A 1 88 ? 1.684 -7.139 -11.861 1.00 90.50 88 LEU A O 1
ATOM 663 N N . ASP A 1 89 ? 1.411 -9.165 -12.814 1.00 88.94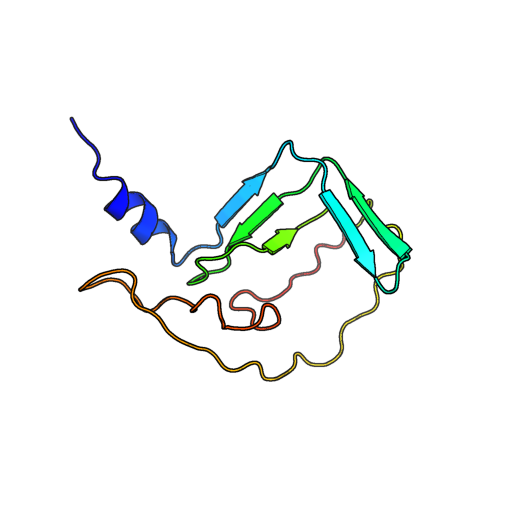 89 ASP A N 1
ATOM 664 C CA . ASP A 1 89 ? 0.117 -8.904 -13.428 1.00 88.94 89 ASP A CA 1
ATOM 665 C C . ASP A 1 89 ? -0.916 -8.604 -12.325 1.00 88.94 89 ASP A C 1
ATOM 667 O O . ASP A 1 89 ? -0.887 -9.278 -11.290 1.00 88.94 89 ASP A O 1
ATOM 671 N N . PRO A 1 90 ? -1.836 -7.638 -12.510 1.00 87.38 90 PRO A N 1
ATOM 672 C CA . PRO A 1 90 ? -2.887 -7.333 -11.534 1.00 87.38 90 PRO A CA 1
ATOM 673 C C . PRO A 1 90 ? -3.760 -8.530 -11.130 1.00 87.38 90 PRO A C 1
ATOM 675 O O . PRO A 1 90 ? -4.375 -8.506 -10.068 1.00 87.38 90 PRO A O 1
ATOM 678 N N . ARG A 1 91 ? -3.807 -9.585 -11.952 1.00 88.56 91 ARG A N 1
ATOM 679 C CA . ARG A 1 91 ? -4.481 -10.855 -11.645 1.00 88.56 91 ARG A CA 1
ATOM 680 C C . ARG A 1 91 ? -3.709 -11.724 -10.648 1.00 88.56 91 ARG A C 1
ATOM 682 O O . ARG A 1 91 ? -4.275 -12.674 -10.118 1.00 88.56 91 ARG A O 1
ATOM 689 N N . THR A 1 92 ? -2.437 -11.423 -10.385 1.00 88.88 92 THR A N 1
ATOM 690 C CA . THR A 1 92 ? -1.668 -12.059 -9.309 1.00 88.88 92 THR A CA 1
ATOM 691 C C . THR A 1 92 ? -2.277 -11.661 -7.970 1.00 88.88 92 THR A C 1
ATOM 693 O O . THR A 1 92 ? -2.262 -10.484 -7.595 1.00 88.88 92 THR A O 1
ATOM 696 N N . GLY A 1 93 ? -2.782 -12.651 -7.234 1.00 86.44 93 GLY A N 1
ATOM 697 C CA . GLY A 1 93 ? -3.437 -12.432 -5.948 1.00 86.44 93 GLY A CA 1
ATOM 698 C C . GLY A 1 93 ? -2.564 -11.658 -4.953 1.00 86.44 93 GLY A C 1
ATOM 699 O O . GLY A 1 93 ? -1.333 -11.757 -4.943 1.00 86.44 93 GLY A O 1
ATOM 700 N N . PHE A 1 94 ? -3.208 -10.877 -4.086 1.00 84.50 94 PHE A N 1
ATOM 701 C CA . PHE A 1 94 ? -2.513 -10.055 -3.089 1.00 84.50 94 PHE A CA 1
ATOM 702 C C . PHE A 1 94 ? -1.817 -10.867 -1.990 1.00 84.50 94 PHE A C 1
ATOM 704 O O . PHE A 1 94 ? -0.894 -10.351 -1.379 1.00 84.50 94 PHE A O 1
ATOM 711 N N . GLY A 1 95 ? -2.190 -12.139 -1.792 1.00 84.50 95 GLY A N 1
ATOM 712 C CA . GLY A 1 95 ? -1.481 -13.046 -0.878 1.00 84.50 95 GLY A CA 1
ATOM 713 C C . GLY A 1 95 ? -0.080 -13.448 -1.357 1.00 84.50 95 GLY A C 1
ATOM 714 O O . GLY A 1 95 ? 0.667 -14.074 -0.610 1.00 84.50 95 GLY A O 1
ATOM 715 N N . ARG A 1 96 ? 0.297 -13.101 -2.599 1.00 87.62 96 ARG A N 1
ATOM 716 C CA . ARG A 1 96 ? 1.667 -13.254 -3.089 1.00 87.62 96 ARG A CA 1
ATOM 717 C C . ARG A 1 96 ? 2.507 -12.060 -2.644 1.00 87.62 96 ARG A C 1
ATOM 719 O O . ARG A 1 96 ? 2.370 -10.969 -3.203 1.00 87.62 96 ARG A O 1
ATOM 726 N N . HIS A 1 97 ? 3.416 -12.313 -1.715 1.00 86.81 97 HIS A N 1
ATOM 727 C CA . HIS A 1 97 ? 4.385 -11.332 -1.246 1.00 86.81 97 HIS A CA 1
ATOM 728 C C . HIS A 1 97 ? 5.767 -11.577 -1.870 1.00 86.81 97 HIS A C 1
ATOM 730 O O . HIS A 1 97 ? 6.204 -12.712 -2.057 1.00 86.81 97 HIS A O 1
ATOM 736 N N . THR A 1 98 ? 6.445 -10.492 -2.208 1.00 86.25 98 THR A N 1
ATOM 737 C CA . THR A 1 98 ? 7.828 -10.401 -2.698 1.00 86.25 98 THR A CA 1
ATOM 738 C C . THR A 1 98 ? 8.752 -9.761 -1.663 1.00 86.25 98 THR A C 1
ATOM 740 O O . THR A 1 98 ? 9.969 -9.768 -1.830 1.00 86.25 98 THR A O 1
ATOM 743 N N . THR A 1 99 ? 8.188 -9.235 -0.575 1.00 83.75 99 THR A N 1
ATOM 744 C CA . THR A 1 99 ? 8.908 -8.768 0.613 1.00 83.75 99 THR A CA 1
ATOM 745 C C . THR A 1 99 ? 8.468 -9.607 1.817 1.00 83.75 99 THR A C 1
ATOM 747 O O . THR A 1 99 ? 7.274 -9.885 1.943 1.00 83.75 99 THR A O 1
ATOM 750 N N . PRO A 1 100 ? 9.384 -10.051 2.699 1.00 76.56 100 PRO A N 1
ATOM 751 C CA . PRO A 1 100 ? 8.991 -10.725 3.931 1.00 76.56 100 PRO A CA 1
ATOM 752 C C . PRO A 1 100 ? 8.191 -9.774 4.831 1.00 76.56 100 PRO A C 1
ATOM 754 O O . PRO A 1 100 ? 8.505 -8.588 4.939 1.00 76.56 100 PRO A O 1
ATOM 757 N N . ALA A 1 101 ? 7.164 -10.302 5.495 1.00 65.69 101 ALA A N 1
ATOM 758 C CA . ALA A 1 101 ? 6.438 -9.559 6.513 1.00 65.69 101 ALA A CA 1
ATOM 759 C C . ALA A 1 101 ? 7.289 -9.498 7.788 1.00 65.69 101 ALA A C 1
ATOM 761 O O . ALA A 1 101 ? 7.375 -10.475 8.530 1.00 65.69 101 ALA A O 1
ATOM 762 N N . ASN A 1 102 ? 7.907 -8.350 8.054 1.00 58.19 102 ASN A N 1
ATOM 763 C CA . ASN A 1 102 ? 8.509 -8.083 9.353 1.00 58.19 102 ASN A CA 1
ATOM 764 C C . ASN A 1 102 ? 7.451 -7.359 10.187 1.00 58.19 102 ASN A C 1
ATOM 766 O O . ASN A 1 102 ? 7.168 -6.188 9.944 1.00 58.19 102 ASN A O 1
ATOM 770 N N . SER A 1 103 ? 6.825 -8.049 11.140 1.00 52.69 103 SER A N 1
ATOM 771 C CA . SER A 1 103 ? 5.961 -7.387 12.116 1.00 52.69 103 SER A CA 1
ATOM 772 C C . SER A 1 103 ? 6.833 -6.496 13.000 1.00 52.69 103 SER A C 1
ATOM 774 O O . SER A 1 103 ? 7.542 -6.992 13.875 1.00 52.69 103 SER A O 1
ATOM 776 N N . SER A 1 104 ? 6.826 -5.189 12.752 1.00 43.66 104 SER A N 1
ATOM 777 C CA . SER A 1 104 ? 7.463 -4.214 13.633 1.00 43.66 104 SER A CA 1
ATOM 778 C C . SER A 1 104 ? 6.659 -4.117 14.929 1.00 43.66 104 SER A C 1
ATOM 780 O O . SER A 1 104 ? 5.733 -3.323 15.038 1.00 43.66 104 SER A O 1
ATOM 782 N N . THR A 1 105 ? 6.991 -4.950 15.913 1.00 32.09 105 THR A N 1
ATOM 783 C CA . THR A 1 105 ? 6.624 -4.702 17.311 1.00 32.09 105 THR A CA 1
ATOM 784 C C . THR A 1 105 ? 7.412 -3.488 17.794 1.00 32.09 105 THR A C 1
ATOM 786 O O . THR A 1 105 ? 8.641 -3.536 17.853 1.00 32.09 105 THR A O 1
ATOM 789 N N . SER A 1 106 ? 6.716 -2.395 18.089 1.00 33.62 106 SER A N 1
ATOM 790 C CA . SER A 1 106 ? 7.208 -1.274 18.899 1.00 33.62 106 SER A 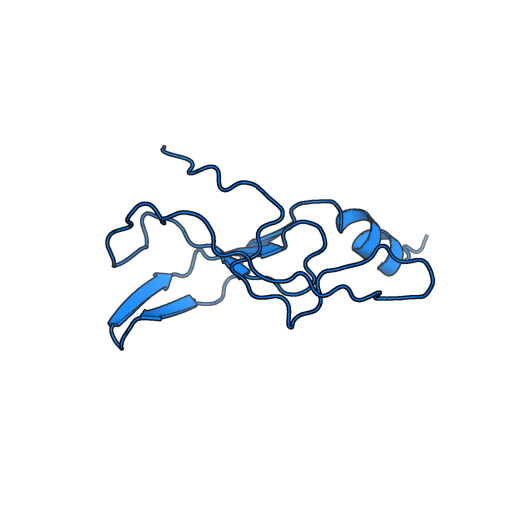CA 1
ATOM 791 C C . SER A 1 106 ? 6.316 -1.132 20.118 1.00 33.62 106 SER A C 1
ATOM 793 O O . SER A 1 106 ? 5.098 -1.374 19.962 1.00 33.62 106 SER A O 1
#

Foldseek 3Di:
DDDDVVCVVLVCLQDKDKDWDQDFDWDDDPNHTQATDRGWMFIDARLEPHTDIDDDPVRTPDDDDDDDPQDPFDFDWDAPDDPGPTGGDPPGDPSDHPDDDDPPDD

Sequence (106 aa):
MATKLSGVILGTFPELRYEPTAKRIRATLGGNTVVDTLHAWLVWEPKRITPIYAVPQAELLAELRAAGPAADVPELGVRLSAGSPTSLDPRTGFGRHTTPANSSTS

Solvent-accessible surface area (backbone atoms only — not comparable to full-atom values): 6815 Å² total; per-residue (Å²): 139,86,80,64,61,70,57,59,57,60,68,48,36,81,38,77,45,75,45,79,38,89,56,76,47,73,43,66,58,96,87,41,70,36,32,71,42,59,71,32,28,41,34,23,47,42,35,41,76,66,62,47,81,44,66,56,76,90,56,44,69,56,88,85,70,86,76,73,84,76,65,92,52,70,85,40,75,38,64,89,48,98,86,49,72,73,22,46,29,83,85,30,52,84,75,51,72,78,62,85,87,74,83,82,84,126

Mean predicted aligned error: 5.63 Å

pLDDT: mean 87.8, std 11.93, range [32.09, 98.12]